Protein AF-A0A7C5GY03-F1 (afdb_monomer_lite)

Foldseek 3Di:
DPDDPPPPPPPPPPPPPPPPPPPPQPPQDPPVLVVLVCVQAPAWDDWDWDGDPQHIWIWTHHDQFIFIADSVNDTPDTDGDD

Radius of gyration: 24.5 Å; chains: 1; bounding box: 68×17×62 Å

pLDDT: mean 76.94, std 19.15, range [46.62, 96.25]

Sequence (82 aa):
MKKLLLLSLSMVSLSLAWHRKYEPMSNCDVNSISSDASSYVGSIEDIKVSHTKKGCLYTIKGSKGIAKLDKNGNLLYFKKKR

Structure (mmCIF, N/CA/C/O backbone):
data_AF-A0A7C5GY03-F1
#
_entry.id   AF-A0A7C5GY03-F1
#
loop_
_atom_site.group_PDB
_atom_site.id
_atom_site.type_symbol
_atom_site.label_atom_id
_atom_site.label_alt_id
_atom_site.label_comp_id
_atom_site.label_asym_id
_atom_site.label_entity_id
_atom_site.label_seq_id
_atom_site.pdbx_PDB_ins_code
_atom_site.Cartn_x
_atom_site.Cartn_y
_atom_site.Cartn_z
_atom_site.occupancy
_atom_site.B_iso_or_equiv
_atom_site.auth_seq_id
_atom_site.auth_comp_id
_atom_site.auth_asym_id
_atom_site.auth_atom_id
_atom_site.pdbx_PDB_model_num
ATOM 1 N N . MET A 1 1 ? 58.463 6.753 -43.256 1.00 49.81 1 MET A N 1
ATOM 2 C CA . MET A 1 1 ? 57.010 7.039 -43.185 1.00 49.81 1 MET A CA 1
ATOM 3 C C . MET A 1 1 ? 56.274 5.915 -42.446 1.00 49.81 1 MET A C 1
ATOM 5 O O . MET A 1 1 ? 55.659 5.077 -43.082 1.00 49.81 1 MET A O 1
ATOM 9 N N . LYS A 1 2 ? 56.391 5.818 -41.114 1.00 48.50 2 LYS A N 1
ATOM 10 C CA . LYS A 1 2 ? 55.706 4.782 -40.302 1.00 48.50 2 LYS A CA 1
ATOM 11 C C . LYS A 1 2 ? 55.475 5.263 -38.859 1.00 48.50 2 LYS A C 1
ATOM 13 O O . LYS A 1 2 ? 55.819 4.565 -37.922 1.00 48.50 2 LYS A O 1
ATOM 18 N N . LYS A 1 3 ? 55.008 6.497 -38.648 1.00 47.81 3 LYS A N 1
ATOM 19 C CA . LYS A 1 3 ? 54.699 6.994 -37.285 1.00 47.81 3 LYS A CA 1
ATOM 20 C C . LYS A 1 3 ? 53.483 7.925 -37.206 1.00 47.81 3 LYS A C 1
ATOM 22 O O . LYS A 1 3 ? 53.253 8.512 -36.161 1.00 47.81 3 LYS A O 1
ATOM 27 N N . LEU A 1 4 ? 52.693 8.050 -38.277 1.00 49.06 4 LEU A N 1
ATOM 28 C CA . LEU A 1 4 ? 51.583 9.014 -38.334 1.00 49.06 4 LEU A CA 1
ATOM 29 C C . LEU A 1 4 ? 50.180 8.380 -38.328 1.00 49.06 4 LEU A C 1
ATOM 31 O O . LEU A 1 4 ? 49.197 9.082 -38.507 1.00 49.06 4 LEU A O 1
ATOM 35 N N . LEU A 1 5 ? 50.076 7.062 -38.127 1.00 51.53 5 LEU A N 1
ATOM 36 C CA . LEU A 1 5 ? 48.816 6.308 -38.254 1.00 51.53 5 LEU A CA 1
ATOM 37 C C . LEU A 1 5 ? 48.296 5.711 -36.935 1.00 51.53 5 LEU A C 1
ATOM 39 O O . LEU A 1 5 ? 47.406 4.872 -36.956 1.00 51.53 5 LEU A O 1
ATOM 43 N N . LEU A 1 6 ? 48.842 6.121 -35.786 1.00 47.56 6 LEU A N 1
ATOM 44 C CA . LEU A 1 6 ? 48.449 5.578 -34.474 1.00 47.56 6 LEU A CA 1
ATOM 45 C C . LEU A 1 6 ? 47.666 6.559 -33.591 1.00 47.56 6 LEU A C 1
ATOM 47 O O . LEU A 1 6 ? 47.236 6.182 -32.507 1.00 47.56 6 LEU A O 1
ATOM 51 N N . LEU A 1 7 ? 47.453 7.799 -34.038 1.00 47.53 7 LEU A N 1
ATOM 52 C CA . LEU A 1 7 ? 46.832 8.845 -33.214 1.00 47.53 7 LEU A CA 1
ATOM 53 C C . LEU A 1 7 ? 45.322 9.026 -33.434 1.00 47.53 7 LEU A C 1
ATOM 55 O O . LEU A 1 7 ? 44.705 9.790 -32.702 1.00 47.53 7 LEU A O 1
ATOM 59 N N . SER A 1 8 ? 44.700 8.325 -34.386 1.00 50.25 8 SER A N 1
ATOM 60 C CA . SER A 1 8 ? 43.265 8.484 -34.681 1.00 50.25 8 SER A CA 1
ATOM 61 C C . SER A 1 8 ? 42.345 7.448 -34.020 1.00 50.25 8 SER A C 1
ATOM 63 O O . SER A 1 8 ? 41.129 7.595 -34.104 1.00 50.25 8 SER A O 1
ATOM 65 N N . LEU A 1 9 ? 42.873 6.423 -33.337 1.00 47.41 9 LEU A N 1
ATOM 66 C CA . LEU A 1 9 ? 42.039 5.353 -32.760 1.00 47.41 9 LEU A CA 1
ATOM 67 C C . LEU A 1 9 ? 41.517 5.623 -31.335 1.00 47.41 9 LEU A C 1
ATOM 69 O O . LEU A 1 9 ? 40.756 4.812 -30.815 1.00 47.41 9 LEU A O 1
ATOM 73 N N . SER A 1 10 ? 41.891 6.731 -30.687 1.00 47.91 10 SER A N 1
ATOM 74 C CA . SER A 1 10 ? 41.536 6.977 -29.277 1.00 47.91 10 SER A CA 1
ATOM 75 C C . SER A 1 10 ? 40.263 7.803 -29.053 1.00 47.91 10 SER A C 1
ATOM 77 O O . SER A 1 10 ? 39.847 7.955 -27.908 1.00 47.91 10 SER A O 1
ATOM 79 N N . MET A 1 11 ? 39.616 8.321 -30.103 1.00 48.28 11 MET A N 1
ATOM 80 C CA . MET A 1 11 ? 38.503 9.277 -29.954 1.00 48.28 11 MET A CA 1
ATOM 81 C C . MET A 1 11 ? 37.091 8.678 -30.020 1.00 48.28 11 MET A C 1
ATOM 83 O O . MET A 1 11 ? 36.119 9.423 -29.950 1.00 48.28 11 MET A O 1
ATOM 87 N N . VAL A 1 12 ? 36.933 7.353 -30.114 1.00 49.66 12 VAL A N 1
ATOM 88 C CA . VAL A 1 12 ? 35.593 6.731 -30.243 1.00 49.66 12 VAL A CA 1
ATOM 89 C C . VAL A 1 12 ? 35.069 6.139 -28.923 1.00 49.66 12 VAL A C 1
ATOM 91 O O . VAL A 1 12 ? 33.918 5.725 -28.835 1.00 49.66 12 VAL A O 1
ATOM 94 N N . SER A 1 13 ? 35.861 6.120 -27.848 1.00 48.41 13 SER A N 1
ATOM 95 C CA . SER A 1 13 ? 35.473 5.438 -26.602 1.00 48.41 13 SER A CA 1
ATOM 96 C C . SER A 1 13 ? 34.708 6.297 -25.584 1.00 48.41 13 SER A C 1
ATOM 98 O O . SER A 1 13 ? 34.153 5.736 -24.641 1.00 48.41 13 SER A O 1
ATOM 100 N N . LEU A 1 14 ? 34.607 7.624 -25.749 1.00 48.34 14 LEU A N 1
ATOM 101 C CA . LEU A 1 14 ? 33.934 8.480 -24.753 1.00 48.34 14 LEU A CA 1
ATOM 102 C C . LEU A 1 14 ? 32.409 8.620 -24.930 1.00 48.34 14 LEU A C 1
ATOM 104 O O . LEU A 1 14 ? 31.740 9.132 -24.034 1.00 48.34 14 LEU A O 1
ATOM 108 N N . SER A 1 15 ? 31.826 8.153 -26.035 1.00 51.41 15 SER A N 1
ATOM 109 C CA . SER A 1 15 ? 30.424 8.467 -26.368 1.00 51.41 15 SER A CA 1
ATOM 110 C C . SER A 1 15 ? 29.378 7.502 -25.787 1.00 51.41 15 SER A C 1
ATOM 112 O O . SER A 1 15 ? 28.190 7.813 -25.815 1.00 51.41 15 SER A O 1
ATOM 114 N N . LEU A 1 16 ? 29.770 6.340 -25.246 1.00 48.94 16 LEU A N 1
ATOM 115 C CA . LEU A 1 16 ? 28.811 5.309 -24.803 1.00 48.94 16 LEU A CA 1
ATOM 116 C C . LEU A 1 16 ? 28.438 5.355 -23.311 1.00 48.94 16 LEU A C 1
ATOM 118 O O . LEU A 1 16 ? 27.537 4.634 -22.888 1.00 48.94 16 LEU A O 1
ATOM 122 N N . ALA A 1 17 ? 29.062 6.215 -22.502 1.00 50.28 17 ALA A N 1
ATOM 123 C CA . ALA A 1 17 ? 28.777 6.274 -21.062 1.00 50.28 17 ALA A CA 1
ATOM 124 C C . ALA A 1 17 ? 27.539 7.122 -20.687 1.00 50.28 17 ALA A C 1
ATOM 126 O O . ALA A 1 17 ? 27.088 7.070 -19.544 1.00 50.28 17 ALA A O 1
ATOM 127 N N . TRP A 1 18 ? 26.965 7.879 -21.631 1.00 48.78 18 TRP A N 1
ATOM 128 C CA . TRP A 1 18 ? 25.936 8.899 -21.357 1.00 48.78 18 TRP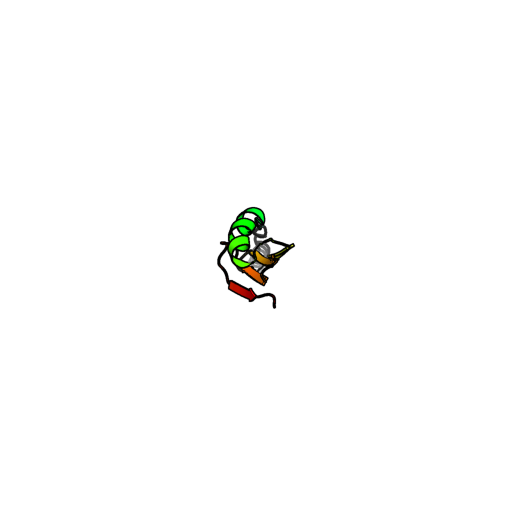 A CA 1
ATOM 129 C C . TRP A 1 18 ? 24.534 8.566 -21.881 1.00 48.78 18 TRP A C 1
ATOM 131 O O . TRP A 1 18 ? 23.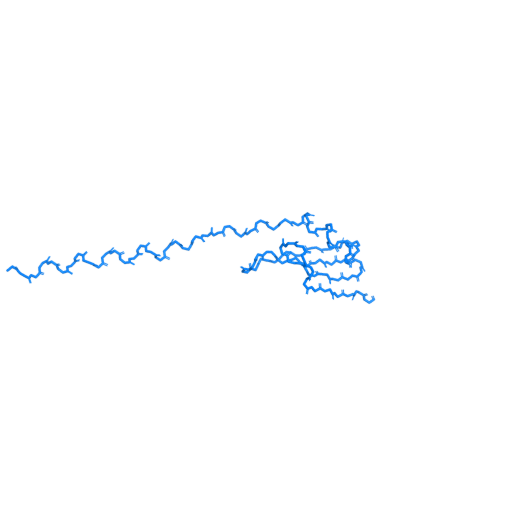694 9.446 -22.016 1.00 48.78 18 TRP A O 1
ATOM 141 N N . HIS A 1 19 ? 24.238 7.292 -22.128 1.00 48.19 19 HIS A N 1
ATOM 142 C CA . HIS A 1 19 ? 22.865 6.830 -22.358 1.00 48.19 19 HIS A CA 1
ATOM 143 C C . HIS A 1 19 ? 22.382 5.951 -21.198 1.00 48.19 19 HIS A C 1
ATOM 145 O O . HIS A 1 19 ? 21.788 4.892 -21.400 1.00 48.19 19 HIS A O 1
ATOM 151 N N . ARG A 1 20 ? 22.570 6.403 -19.947 1.00 50.94 20 ARG A N 1
ATOM 152 C CA . ARG A 1 20 ? 21.631 5.994 -18.893 1.00 50.94 20 ARG A CA 1
ATOM 153 C C . ARG A 1 20 ? 20.303 6.657 -19.223 1.00 50.94 20 ARG A C 1
ATOM 155 O O . ARG A 1 20 ? 20.033 7.770 -18.790 1.00 50.94 20 ARG A O 1
ATOM 162 N N . LYS A 1 21 ? 19.532 5.970 -20.065 1.00 46.62 21 LYS A N 1
ATOM 163 C CA . LYS A 1 21 ? 18.133 6.243 -20.370 1.00 46.62 21 LYS A CA 1
ATOM 164 C C . LYS A 1 21 ? 17.458 6.538 -19.033 1.00 46.62 21 LYS A C 1
ATOM 166 O O . LYS A 1 21 ? 17.340 5.651 -18.190 1.00 46.62 21 LYS A O 1
ATOM 171 N N . TYR A 1 22 ? 17.138 7.806 -18.800 1.00 48.19 22 TYR A N 1
ATOM 172 C CA . TYR A 1 22 ? 16.306 8.208 -17.681 1.00 48.19 22 TYR A CA 1
ATOM 173 C C . TYR A 1 22 ? 14.926 7.652 -18.016 1.00 48.19 22 TYR A C 1
ATOM 175 O O . TYR A 1 22 ? 14.150 8.284 -18.728 1.00 48.19 22 TYR A O 1
ATOM 183 N N . GLU A 1 23 ? 14.675 6.397 -17.644 1.00 50.78 23 GLU A N 1
ATOM 184 C CA . GLU A 1 23 ? 13.322 5.869 -17.686 1.00 50.78 23 GLU A CA 1
ATOM 185 C C . GLU A 1 23 ? 12.521 6.719 -16.702 1.00 50.78 23 GLU A C 1
ATOM 187 O O . GLU A 1 23 ? 12.899 6.788 -15.526 1.00 50.78 23 GLU A O 1
ATOM 192 N N . PRO A 1 24 ? 11.475 7.431 -17.158 1.00 53.72 24 PRO A N 1
ATOM 193 C CA . PRO A 1 24 ? 10.635 8.173 -16.241 1.00 53.72 24 PRO A CA 1
ATOM 194 C C . PRO A 1 24 ? 10.141 7.185 -15.185 1.00 53.72 24 PRO A C 1
ATOM 196 O O . PRO A 1 24 ? 9.607 6.125 -15.522 1.00 53.72 24 PRO A O 1
ATOM 199 N N . MET A 1 25 ? 10.395 7.506 -13.910 1.00 55.97 25 MET A N 1
ATOM 200 C CA . MET A 1 25 ? 9.879 6.749 -12.770 1.00 55.97 25 MET A CA 1
ATOM 201 C C . MET A 1 25 ? 8.408 6.441 -13.051 1.00 55.97 25 MET A C 1
ATOM 203 O O . MET A 1 25 ? 7.638 7.363 -13.318 1.00 55.97 25 MET A O 1
ATOM 207 N N . SER A 1 26 ? 8.058 5.150 -13.065 1.00 60.09 26 SER A N 1
ATOM 208 C CA . SER A 1 26 ? 6.713 4.664 -13.383 1.00 60.09 26 SER A CA 1
ATOM 209 C C . SER A 1 26 ? 5.669 5.534 -12.691 1.00 60.09 26 SER A C 1
ATOM 211 O O . SER A 1 26 ? 5.760 5.709 -11.475 1.00 60.09 26 SER A O 1
ATOM 213 N N . ASN A 1 27 ? 4.721 6.081 -13.453 1.00 72.12 27 ASN A N 1
ATOM 214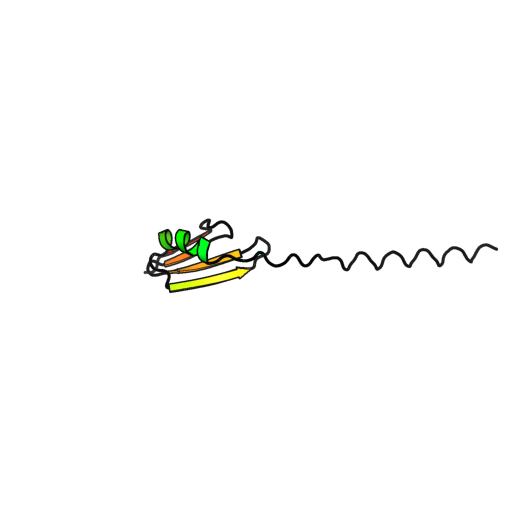 C CA . ASN A 1 27 ? 3.675 6.941 -12.914 1.00 72.12 27 ASN A CA 1
ATOM 215 C C . ASN A 1 27 ? 2.877 6.129 -11.880 1.00 72.12 27 ASN A C 1
ATOM 217 O O . ASN A 1 27 ? 2.188 5.175 -12.242 1.00 72.12 27 ASN A O 1
ATOM 221 N N . CYS A 1 28 ? 3.072 6.417 -10.593 1.00 78.44 28 CYS A N 1
ATOM 222 C CA . CYS A 1 28 ? 2.458 5.652 -9.517 1.00 78.44 28 CYS A CA 1
ATOM 223 C C . CYS A 1 28 ? 1.005 6.088 -9.364 1.00 78.44 28 CYS A C 1
ATOM 225 O O . CYS A 1 28 ? 0.728 7.129 -8.769 1.00 78.44 28 CYS A O 1
ATOM 227 N N . ASP A 1 29 ? 0.089 5.305 -9.927 1.00 81.19 29 ASP A N 1
ATOM 228 C CA . ASP A 1 29 ? -1.339 5.559 -9.813 1.00 81.19 29 ASP A CA 1
ATOM 229 C C . ASP A 1 29 ? -1.857 5.161 -8.424 1.00 81.19 29 ASP A C 1
ATOM 231 O O . ASP A 1 29 ? -1.922 3.990 -8.052 1.00 81.19 29 ASP A O 1
ATOM 235 N N . VAL A 1 30 ? -2.207 6.177 -7.639 1.00 79.25 30 VAL A N 1
ATOM 236 C CA . VAL A 1 30 ? -2.707 6.025 -6.269 1.00 79.25 30 VAL A CA 1
ATOM 237 C C . VAL A 1 30 ? -4.194 5.656 -6.256 1.00 79.25 30 VAL A C 1
ATOM 239 O O . VAL A 1 30 ? -4.659 5.005 -5.319 1.00 79.25 30 VAL A O 1
ATOM 242 N N . ASN A 1 31 ? -4.943 6.039 -7.296 1.00 81.19 31 ASN A N 1
ATOM 243 C CA . ASN A 1 31 ? -6.393 5.871 -7.327 1.00 81.19 31 ASN A CA 1
ATOM 244 C C . ASN A 1 31 ? -6.774 4.402 -7.504 1.00 81.19 31 ASN A C 1
ATOM 246 O O . ASN A 1 31 ? -7.619 3.907 -6.758 1.00 81.19 31 ASN A O 1
ATOM 250 N N . SER A 1 32 ? -6.116 3.686 -8.419 1.00 79.19 32 SER A N 1
ATOM 251 C CA . SER A 1 32 ? -6.355 2.249 -8.627 1.00 79.19 32 SER A CA 1
ATOM 252 C C . SER A 1 32 ? -6.070 1.424 -7.368 1.00 79.19 32 SER A C 1
ATOM 254 O O . SER A 1 32 ? -6.858 0.557 -7.004 1.00 79.19 32 SER A O 1
ATOM 256 N N . ILE A 1 33 ? -5.012 1.769 -6.631 1.00 84.25 33 ILE A N 1
ATOM 257 C CA . ILE A 1 33 ? -4.588 1.058 -5.414 1.00 84.25 33 ILE A CA 1
ATOM 258 C C . ILE A 1 33 ? -5.513 1.306 -4.215 1.00 84.25 33 ILE A C 1
ATOM 260 O O . ILE A 1 33 ? -5.606 0.469 -3.314 1.00 84.25 33 ILE A O 1
ATOM 264 N N . SER A 1 34 ? -6.207 2.445 -4.180 1.00 80.62 34 SER A N 1
ATOM 265 C CA . SER A 1 34 ? -7.076 2.805 -3.055 1.00 80.62 34 SER A CA 1
ATOM 266 C C . SER A 1 34 ? -8.236 1.814 -2.857 1.00 80.62 34 SER A C 1
ATOM 268 O O . SER A 1 34 ? -8.546 1.452 -1.720 1.00 80.62 34 SER A O 1
ATOM 270 N N . SER A 1 35 ? -8.819 1.300 -3.945 1.00 84.00 35 SER A N 1
ATOM 271 C CA . SER A 1 35 ? -9.903 0.312 -3.886 1.00 84.00 35 SER A CA 1
ATOM 272 C C . SER A 1 35 ? -9.427 -0.997 -3.253 1.00 84.00 35 SER A C 1
ATOM 274 O O . SER A 1 35 ? -10.012 -1.456 -2.268 1.00 84.00 35 SER A O 1
ATOM 276 N N . ASP A 1 36 ? -8.309 -1.543 -3.733 1.00 85.12 36 ASP A N 1
ATOM 277 C CA . ASP A 1 36 ? -7.742 -2.798 -3.228 1.00 85.12 36 ASP A CA 1
ATOM 278 C C . ASP A 1 36 ? -7.317 -2.674 -1.760 1.00 85.12 36 ASP A C 1
ATOM 280 O O . ASP A 1 36 ? -7.599 -3.549 -0.935 1.00 85.12 36 ASP A O 1
ATOM 284 N N . ALA A 1 37 ? -6.705 -1.542 -1.394 1.00 86.38 37 ALA A N 1
ATOM 285 C CA . ALA A 1 37 ? -6.247 -1.277 -0.035 1.00 86.38 37 ALA A CA 1
ATOM 286 C C . ALA A 1 37 ? -7.393 -1.203 0.983 1.00 86.38 37 ALA A C 1
ATOM 288 O O . ALA A 1 37 ? -7.230 -1.650 2.124 1.00 86.38 37 ALA A O 1
ATOM 289 N N . SER A 1 38 ? -8.548 -0.661 0.582 1.00 87.25 38 SER A N 1
ATOM 290 C CA . SER A 1 38 ? -9.705 -0.482 1.467 1.00 87.25 38 SER A CA 1
ATOM 291 C C . SER A 1 38 ? -10.211 -1.806 2.061 1.00 87.25 38 SER A C 1
ATOM 293 O O . SER A 1 38 ? -10.622 -1.853 3.225 1.00 87.25 38 SER A O 1
ATOM 295 N N . SER A 1 39 ? -10.079 -2.913 1.317 1.00 89.31 39 SER A N 1
ATOM 296 C CA . SER A 1 39 ? -10.439 -4.260 1.782 1.00 89.31 39 SER A CA 1
ATOM 297 C C . SER A 1 39 ? -9.611 -4.705 2.999 1.00 89.31 39 SER A C 1
ATOM 299 O O . SER A 1 39 ? -10.135 -5.341 3.919 1.00 89.31 39 SER A O 1
ATOM 301 N N . TYR A 1 40 ? -8.342 -4.291 3.060 1.00 89.94 40 TYR A N 1
ATOM 302 C CA . TYR A 1 40 ? -7.407 -4.640 4.129 1.00 89.94 40 TYR A CA 1
ATOM 303 C C . TYR A 1 40 ? -7.470 -3.662 5.303 1.00 89.94 40 TYR A C 1
ATOM 305 O O . TYR A 1 40 ? -7.551 -4.073 6.463 1.00 89.94 40 TYR A O 1
ATOM 313 N N . VAL A 1 41 ? -7.412 -2.357 5.021 1.00 94.12 41 VAL A N 1
ATOM 314 C CA . VAL A 1 41 ? -7.248 -1.328 6.060 1.00 94.12 41 VAL A CA 1
ATOM 315 C C . VAL A 1 41 ? -8.553 -0.656 6.486 1.00 94.12 41 VAL A C 1
ATOM 317 O O . VAL A 1 41 ? -8.539 0.101 7.452 1.00 94.12 41 VAL A O 1
ATOM 320 N N . GLY A 1 42 ? -9.683 -0.951 5.837 1.00 92.56 42 GLY A N 1
ATOM 321 C CA . GLY A 1 42 ? -10.944 -0.246 6.069 1.00 92.56 42 GLY A CA 1
ATOM 322 C C . GLY A 1 42 ? -10.918 1.164 5.477 1.00 92.56 42 GLY A C 1
ATOM 323 O O . GLY A 1 42 ? -10.361 1.376 4.402 1.00 92.56 42 GLY A O 1
ATOM 324 N N . SER A 1 43 ? -11.512 2.131 6.180 1.00 94.25 43 SER A N 1
ATOM 325 C CA . SER A 1 43 ? -11.479 3.538 5.765 1.00 94.25 43 SER A CA 1
ATOM 326 C C . SER A 1 43 ? -10.038 4.032 5.710 1.00 94.25 43 SER A C 1
ATOM 328 O O . SER A 1 43 ? -9.327 3.969 6.715 1.00 94.25 43 SER A O 1
ATOM 330 N N . ILE A 1 44 ? -9.615 4.498 4.537 1.00 93.75 44 ILE A N 1
ATOM 331 C CA . ILE A 1 44 ? -8.256 4.983 4.301 1.00 93.75 44 ILE A CA 1
ATOM 332 C C . ILE A 1 44 ? -8.092 6.352 4.964 1.00 93.75 44 ILE A C 1
ATOM 334 O O . ILE A 1 44 ? -8.878 7.264 4.727 1.00 93.75 44 ILE A O 1
ATOM 338 N N . GLU A 1 45 ? -7.067 6.470 5.804 1.00 94.25 45 GLU A N 1
ATOM 339 C CA . GLU A 1 45 ? -6.681 7.703 6.496 1.00 94.25 45 GLU A CA 1
ATOM 340 C C . GLU A 1 45 ? -5.523 8.403 5.767 1.00 94.25 45 GLU A C 1
ATOM 342 O O . GLU A 1 45 ? -5.492 9.627 5.703 1.00 94.25 45 GLU A O 1
ATOM 347 N N . ASP A 1 46 ? -4.557 7.635 5.246 1.00 93.06 46 ASP A N 1
ATOM 348 C CA . ASP A 1 46 ? -3.349 8.167 4.605 1.00 93.06 46 ASP A CA 1
ATOM 349 C C . ASP A 1 46 ? -2.754 7.168 3.598 1.00 93.06 46 ASP A C 1
ATOM 351 O O . ASP A 1 46 ? -2.814 5.948 3.803 1.00 93.06 46 ASP A O 1
ATOM 355 N N . ILE A 1 47 ? -2.148 7.683 2.524 1.00 92.75 47 ILE A N 1
ATOM 356 C CA . ILE A 1 47 ? -1.452 6.888 1.507 1.00 92.75 47 ILE A CA 1
ATOM 357 C C . ILE A 1 47 ? -0.083 7.504 1.228 1.00 92.75 47 ILE A C 1
ATOM 359 O O . ILE A 1 47 ? 0.034 8.611 0.710 1.00 92.75 47 ILE A O 1
ATOM 363 N N . LYS A 1 48 ? 0.971 6.728 1.485 1.00 92.88 48 LYS A N 1
ATOM 364 C CA . LYS A 1 48 ? 2.351 7.092 1.164 1.00 92.88 48 LYS A CA 1
ATOM 365 C C . LYS A 1 48 ? 2.879 6.251 0.011 1.00 92.88 48 LYS A C 1
ATOM 367 O O . LYS A 1 48 ? 2.927 5.025 0.102 1.00 92.88 48 LYS A O 1
ATOM 372 N N . VAL A 1 49 ? 3.360 6.914 -1.035 1.00 91.94 49 VAL A N 1
ATOM 373 C CA . VAL A 1 49 ? 3.998 6.274 -2.192 1.00 91.94 49 VAL A CA 1
ATOM 374 C C . VAL A 1 49 ? 5.516 6.344 -2.048 1.00 91.94 49 VAL A C 1
ATOM 376 O O . VAL A 1 49 ? 6.075 7.361 -1.645 1.00 91.94 49 VAL A O 1
ATOM 379 N N . SER A 1 50 ? 6.209 5.248 -2.338 1.00 90.00 50 SER A N 1
ATOM 380 C CA . SER A 1 50 ? 7.671 5.174 -2.374 1.00 90.00 50 SER A CA 1
ATOM 381 C C . SER A 1 50 ? 8.121 4.541 -3.682 1.00 90.00 50 SER A C 1
ATOM 383 O O . SER A 1 50 ? 7.641 3.475 -4.059 1.00 90.00 50 SER A O 1
ATOM 385 N N . HIS A 1 51 ? 9.046 5.189 -4.385 1.00 88.38 51 HIS A N 1
ATOM 386 C CA . HIS A 1 51 ? 9.553 4.679 -5.655 1.00 88.38 51 HIS A CA 1
ATOM 387 C C . HIS A 1 51 ? 10.759 3.784 -5.375 1.00 88.38 51 HIS A C 1
ATOM 389 O O . HIS A 1 51 ? 11.722 4.188 -4.724 1.00 88.38 51 HIS A O 1
ATOM 395 N N . THR A 1 52 ? 10.693 2.544 -5.843 1.00 84.81 52 THR A N 1
ATOM 396 C CA . THR A 1 52 ? 11.743 1.539 -5.668 1.00 84.81 52 THR A CA 1
ATOM 397 C C . THR A 1 52 ? 12.281 1.111 -7.030 1.00 84.81 52 THR A C 1
ATOM 399 O O . THR A 1 52 ? 11.647 1.337 -8.058 1.00 84.81 52 THR A O 1
ATOM 402 N N . LYS A 1 53 ? 13.413 0.395 -7.054 1.00 81.44 53 LYS A N 1
ATOM 403 C CA . LYS A 1 53 ? 13.949 -0.206 -8.293 1.00 81.44 53 LYS A CA 1
ATOM 404 C C . LYS A 1 53 ? 12.969 -1.170 -8.986 1.00 81.44 53 LYS A C 1
ATOM 406 O O . LYS A 1 53 ? 13.147 -1.461 -10.160 1.00 81.44 53 LYS A O 1
ATOM 411 N N . LYS A 1 54 ? 11.967 -1.693 -8.265 1.00 79.81 54 LYS A N 1
ATOM 412 C CA . LYS A 1 54 ? 10.950 -2.623 -8.788 1.00 79.81 54 LYS A CA 1
ATOM 413 C C . LYS A 1 54 ? 9.644 -1.921 -9.203 1.00 79.81 54 LYS A C 1
ATOM 415 O O . LYS A 1 54 ? 8.736 -2.584 -9.704 1.00 79.81 54 LYS A O 1
ATOM 420 N N . GLY A 1 55 ? 9.552 -0.603 -9.006 1.00 85.81 55 GLY A N 1
ATOM 421 C CA . GLY A 1 55 ? 8.357 0.211 -9.232 1.00 85.81 55 GLY A CA 1
ATOM 422 C C . GLY A 1 55 ? 7.820 0.839 -7.944 1.00 85.81 55 GLY A C 1
ATOM 423 O O . GLY A 1 55 ? 8.561 1.049 -6.980 1.00 85.81 55 GLY A O 1
ATOM 424 N N . CYS A 1 56 ? 6.526 1.139 -7.936 1.00 89.31 56 CYS A N 1
ATOM 425 C CA . CYS A 1 56 ? 5.830 1.795 -6.833 1.00 89.31 56 CYS A CA 1
ATOM 426 C C . CYS A 1 56 ? 5.601 0.846 -5.650 1.00 89.31 56 CYS A C 1
ATOM 428 O O . CYS A 1 56 ? 5.213 -0.308 -5.826 1.00 89.31 56 CYS A O 1
ATOM 430 N N . LEU A 1 57 ? 5.836 1.350 -4.442 1.00 92.62 57 LEU A N 1
ATOM 431 C CA . LEU A 1 57 ? 5.467 0.721 -3.181 1.00 92.62 57 LEU A CA 1
ATOM 432 C C . LEU A 1 57 ? 4.505 1.656 -2.457 1.00 92.62 57 LEU A C 1
ATOM 434 O O . LEU A 1 57 ? 4.865 2.789 -2.134 1.00 92.62 57 LEU A O 1
ATOM 438 N N . TYR A 1 58 ? 3.310 1.167 -2.165 1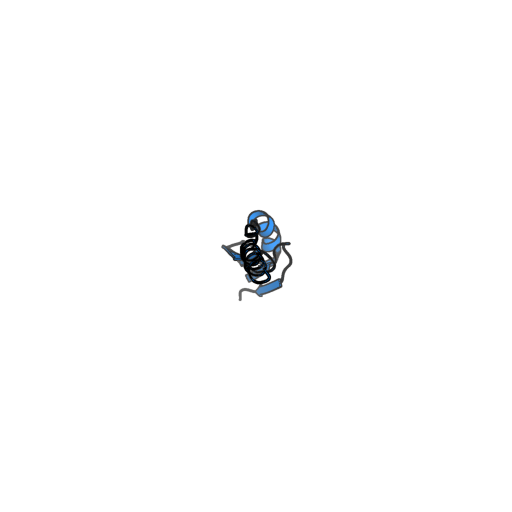.00 93.50 58 TYR A N 1
ATOM 439 C CA . TYR A 1 58 ? 2.278 1.930 -1.480 1.00 93.50 58 TYR A CA 1
ATOM 440 C C . TYR A 1 58 ? 2.215 1.491 -0.027 1.00 93.50 58 TYR A C 1
ATOM 442 O O . TYR A 1 58 ? 2.158 0.302 0.265 1.00 93.5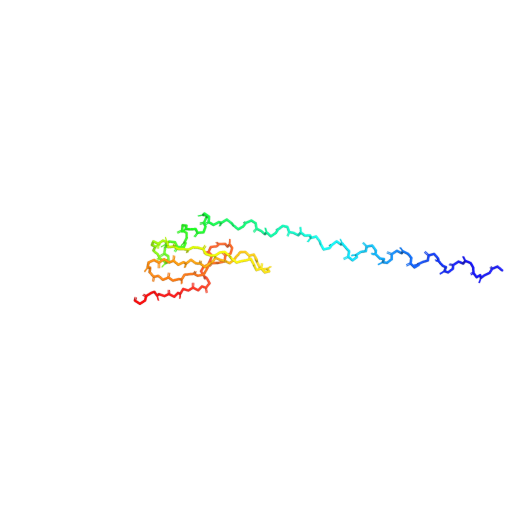0 58 TYR A O 1
ATOM 450 N N . THR A 1 59 ? 2.241 2.441 0.900 1.00 95.25 59 THR A N 1
ATOM 451 C CA . THR A 1 59 ? 1.962 2.210 2.318 1.00 95.25 59 THR A CA 1
ATOM 452 C C . THR A 1 59 ? 0.665 2.922 2.650 1.00 95.25 59 THR A C 1
ATOM 454 O O . THR A 1 59 ? 0.611 4.146 2.604 1.00 95.25 59 THR A O 1
ATOM 457 N N . ILE A 1 60 ? -0.371 2.156 2.967 1.00 95.25 60 ILE A N 1
ATOM 458 C CA . ILE A 1 60 ? -1.714 2.660 3.224 1.00 95.25 60 ILE A CA 1
ATOM 459 C C . ILE A 1 60 ? -2.005 2.486 4.701 1.00 95.25 60 ILE A C 1
ATOM 461 O O . ILE A 1 60 ? -1.861 1.391 5.246 1.00 95.25 60 ILE A O 1
ATOM 465 N N . LYS A 1 61 ? -2.434 3.563 5.344 1.00 95.44 61 LYS A N 1
ATOM 466 C CA . LYS A 1 61 ? -2.932 3.550 6.711 1.00 95.44 61 LYS A CA 1
ATOM 467 C C . LYS A 1 61 ? -4.441 3.732 6.670 1.00 95.44 61 LYS A C 1
ATOM 469 O O . LYS A 1 61 ? -4.945 4.621 5.992 1.00 95.44 61 LYS A O 1
ATOM 474 N N . GLY A 1 62 ? -5.154 2.898 7.410 1.00 95.50 62 GLY A N 1
ATOM 475 C CA . GLY A 1 62 ? -6.594 3.010 7.571 1.00 95.50 62 GLY A CA 1
ATOM 476 C C . GLY A 1 62 ? -7.053 2.629 8.969 1.00 95.50 62 GLY A C 1
ATOM 477 O O . GLY A 1 62 ? -6.250 2.333 9.863 1.00 95.50 62 GLY A O 1
ATOM 478 N N . SER A 1 63 ? -8.369 2.620 9.151 1.00 94.88 63 SER A N 1
ATOM 479 C CA . SER A 1 63 ? -9.008 2.404 10.449 1.00 94.88 63 SER A CA 1
ATOM 480 C C . SER A 1 63 ? -8.687 1.044 11.080 1.00 94.88 63 SER A C 1
ATOM 482 O O . SER A 1 63 ? -8.562 0.950 12.300 1.00 94.88 63 SER A O 1
ATOM 484 N N . LYS A 1 64 ? -8.487 -0.005 10.272 1.00 94.69 64 LYS A N 1
ATOM 485 C CA . LYS A 1 64 ? -8.176 -1.373 10.730 1.00 94.69 64 LYS A CA 1
ATOM 486 C C . LYS A 1 64 ? -6.679 -1.650 10.878 1.00 94.69 64 LYS A C 1
ATOM 488 O O . LYS A 1 64 ? -6.308 -2.645 11.506 1.00 94.69 64 LYS A O 1
ATOM 493 N N . GLY A 1 65 ? -5.801 -0.827 10.300 1.00 95.44 65 GLY A N 1
ATOM 494 C CA . GLY A 1 65 ? -4.372 -1.134 10.262 1.00 95.44 65 GLY A CA 1
ATOM 495 C C . GLY A 1 65 ? -3.567 -0.399 9.199 1.00 95.44 65 GLY A C 1
ATOM 496 O O . GLY A 1 65 ? -3.983 0.617 8.653 1.00 95.44 65 GLY A O 1
ATOM 497 N N . ILE A 1 66 ? -2.380 -0.934 8.924 1.00 96.25 66 ILE A N 1
ATOM 498 C CA . ILE A 1 66 ? -1.447 -0.446 7.908 1.00 96.25 66 ILE A CA 1
ATOM 499 C C . ILE A 1 66 ? -1.150 -1.592 6.940 1.00 96.25 66 ILE A C 1
ATOM 501 O O . ILE A 1 66 ? -0.707 -2.656 7.372 1.00 96.25 66 ILE A O 1
ATOM 505 N N . ALA A 1 67 ? -1.356 -1.370 5.646 1.00 95.88 67 ALA A N 1
ATOM 506 C CA . ALA A 1 67 ? -1.011 -2.295 4.573 1.00 95.88 67 ALA A CA 1
ATOM 507 C C . ALA A 1 67 ? 0.138 -1.743 3.721 1.00 95.88 67 ALA A C 1
ATOM 509 O O . ALA A 1 67 ? 0.283 -0.530 3.564 1.00 95.88 67 ALA A O 1
ATOM 510 N N . LYS A 1 68 ? 0.950 -2.635 3.151 1.00 95.06 68 LYS A N 1
ATOM 511 C CA . LYS A 1 68 ? 1.882 -2.305 2.072 1.00 95.06 68 LYS A CA 1
ATOM 512 C C . LYS A 1 68 ? 1.518 -3.091 0.825 1.00 95.06 68 LYS A C 1
ATOM 514 O O . LYS A 1 68 ? 1.423 -4.315 0.903 1.00 95.06 68 LYS A O 1
ATOM 519 N N . LEU A 1 69 ? 1.359 -2.391 -0.291 1.00 93.19 69 LEU A N 1
ATOM 520 C CA . LEU A 1 69 ? 1.000 -2.957 -1.589 1.00 93.19 69 LEU A CA 1
ATOM 521 C C . LEU A 1 69 ? 2.118 -2.699 -2.602 1.00 93.19 69 LEU A C 1
ATOM 523 O O . LEU A 1 69 ? 2.773 -1.653 -2.558 1.00 93.19 69 LEU A O 1
ATOM 527 N N . ASP A 1 70 ? 2.350 -3.655 -3.497 1.00 91.06 70 ASP A N 1
ATOM 528 C CA . ASP A 1 70 ? 3.229 -3.456 -4.649 1.00 91.06 70 ASP A CA 1
ATOM 529 C C . ASP A 1 70 ? 2.543 -2.635 -5.760 1.00 91.06 70 ASP A C 1
ATOM 531 O O . ASP A 1 70 ? 1.393 -2.212 -5.639 1.00 91.06 70 ASP A O 1
ATOM 535 N N . LYS A 1 71 ? 3.257 -2.416 -6.870 1.00 87.44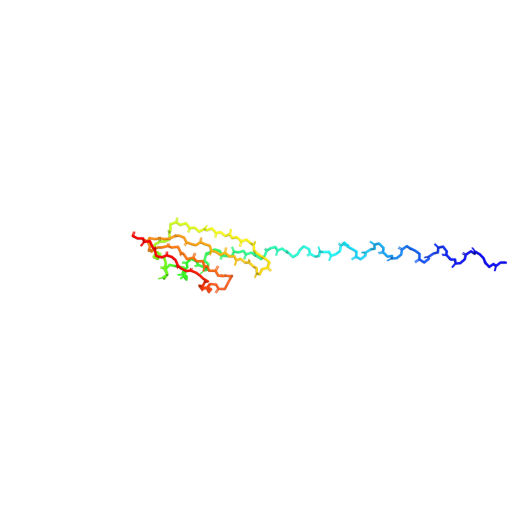 71 LYS A N 1
ATOM 536 C CA . LYS A 1 71 ? 2.748 -1.674 -8.032 1.00 87.44 71 LYS A CA 1
ATOM 537 C C . LYS A 1 71 ? 1.503 -2.283 -8.694 1.00 87.44 71 LYS A C 1
ATOM 539 O O . LYS A 1 71 ? 0.857 -1.589 -9.466 1.00 87.44 71 LYS A O 1
ATOM 544 N N . ASN A 1 72 ? 1.219 -3.558 -8.438 1.00 88.19 72 ASN A N 1
ATOM 545 C CA . ASN A 1 72 ? 0.104 -4.305 -9.011 1.00 88.19 72 ASN A CA 1
ATOM 546 C C . ASN A 1 72 ? -1.056 -4.460 -8.008 1.00 88.19 72 ASN A C 1
ATOM 548 O O . ASN A 1 72 ? -1.994 -5.192 -8.300 1.00 88.19 72 ASN A O 1
ATOM 552 N N . GLY A 1 73 ? -0.973 -3.846 -6.821 1.00 87.50 73 GLY A N 1
ATOM 553 C CA . GLY A 1 73 ? -1.987 -4.002 -5.775 1.00 87.50 73 GLY A CA 1
ATOM 554 C C . GLY A 1 73 ? -1.842 -5.274 -4.936 1.00 87.50 73 GLY A C 1
ATOM 555 O O . GLY A 1 73 ? -2.717 -5.570 -4.128 1.00 87.50 73 GLY A O 1
ATOM 556 N N . ASN A 1 74 ? -0.739 -6.024 -5.050 1.00 91.25 74 ASN A N 1
ATOM 557 C CA . ASN A 1 74 ? -0.542 -7.215 -4.221 1.00 91.25 74 ASN A CA 1
ATOM 558 C C . ASN A 1 74 ? -0.109 -6.836 -2.804 1.00 91.25 74 ASN A C 1
ATOM 560 O O . ASN A 1 74 ? 0.826 -6.052 -2.615 1.00 91.25 74 ASN A O 1
ATOM 564 N N . LEU A 1 75 ? -0.729 -7.459 -1.799 1.00 92.94 75 LEU A N 1
ATOM 565 C CA . LEU A 1 75 ? -0.372 -7.273 -0.395 1.00 92.94 75 LEU A CA 1
ATOM 566 C C . LEU A 1 75 ? 1.000 -7.875 -0.085 1.00 92.94 75 LEU A C 1
ATOM 568 O O . LEU A 1 75 ? 1.189 -9.087 -0.089 1.00 92.94 75 LEU A O 1
ATOM 572 N N . LEU A 1 76 ? 1.946 -7.010 0.265 1.00 93.44 76 LEU A N 1
ATOM 573 C CA . LEU A 1 76 ? 3.273 -7.400 0.737 1.00 93.44 76 LEU A CA 1
ATOM 574 C C . LEU A 1 76 ? 3.324 -7.527 2.259 1.00 93.44 76 LEU A C 1
ATOM 576 O O . LEU A 1 76 ? 4.121 -8.289 2.801 1.00 93.44 76 LEU A O 1
ATOM 580 N N . TYR A 1 77 ? 2.525 -6.723 2.963 1.00 94.56 77 TYR A N 1
ATOM 581 C CA . TYR A 1 77 ? 2.542 -6.665 4.420 1.00 94.56 77 TYR A CA 1
ATOM 582 C C . TYR A 1 77 ? 1.247 -6.077 4.970 1.00 94.56 77 TYR A C 1
ATOM 584 O O . TYR A 1 77 ? 0.740 -5.097 4.428 1.00 94.56 77 TYR A O 1
ATOM 592 N N . PHE A 1 78 ? 0.774 -6.600 6.100 1.00 95.38 78 PHE A N 1
ATOM 593 C CA . PHE A 1 78 ? -0.324 -6.014 6.862 1.00 95.38 78 PHE A CA 1
ATOM 594 C C . PHE A 1 78 ? -0.024 -6.009 8.362 1.00 95.38 78 PHE A C 1
ATOM 596 O O . PHE A 1 78 ? 0.441 -6.999 8.926 1.00 95.38 78 PHE A O 1
ATOM 603 N N . LYS A 1 79 ? -0.337 -4.889 9.017 1.00 95.44 79 LYS A N 1
ATOM 604 C CA . LYS A 1 79 ? -0.287 -4.718 10.469 1.00 95.44 79 LYS A CA 1
ATOM 605 C C . LYS A 1 79 ? -1.631 -4.221 10.975 1.00 95.44 79 LYS A C 1
ATOM 607 O O . LYS A 1 79 ? -2.014 -3.089 10.692 1.00 95.44 79 LYS A O 1
ATOM 612 N N . LYS A 1 80 ? -2.304 -5.034 11.785 1.00 94.44 80 LYS A N 1
ATOM 613 C CA . LYS A 1 80 ? -3.564 -4.662 12.437 1.00 94.44 80 LYS A CA 1
ATOM 614 C C . LYS A 1 80 ? -3.345 -3.553 13.481 1.00 94.44 80 LYS A C 1
ATOM 616 O O . LYS A 1 80 ? -2.360 -3.586 14.223 1.00 94.44 80 LYS A O 1
ATOM 621 N N . LYS A 1 81 ? -4.260 -2.582 13.537 1.00 89.94 81 LYS A N 1
ATOM 622 C CA . LYS A 1 81 ? -4.342 -1.565 14.601 1.00 89.94 81 LYS A CA 1
ATOM 623 C C . LYS A 1 81 ? -4.927 -2.238 15.853 1.00 89.94 81 LYS A C 1
ATOM 625 O O . LYS A 1 81 ? -5.853 -3.038 15.724 1.00 89.94 81 LYS A O 1
ATOM 630 N N . ARG A 1 82 ? -4.313 -2.010 17.018 1.00 80.94 82 ARG A N 1
ATOM 631 C CA . ARG A 1 82 ? -4.809 -2.542 18.298 1.00 80.94 82 ARG A CA 1
ATOM 632 C C . ARG A 1 82 ? -6.068 -1.814 18.731 1.00 80.94 82 ARG A C 1
ATOM 634 O O . ARG A 1 82 ? -6.122 -0.592 18.474 1.00 80.94 82 ARG A O 1
#

Secondary structure (DSSP, 8-state):
--SSSSSSTTSSSSSSTT-----------HHHHHHHHHHHHSSEEEEEEEEETTEEEEEEEETTEEEEE-TTS-EEEEEE--